Protein AF-A0A1B6KJZ1-F1 (afdb_monomer)

Structure (mmCIF, N/CA/C/O backbone):
data_AF-A0A1B6KJZ1-F1
#
_entry.id   AF-A0A1B6KJZ1-F1
#
loop_
_atom_site.group_PDB
_atom_site.id
_atom_site.type_symbol
_atom_site.label_atom_id
_atom_site.label_alt_id
_atom_site.label_comp_id
_atom_site.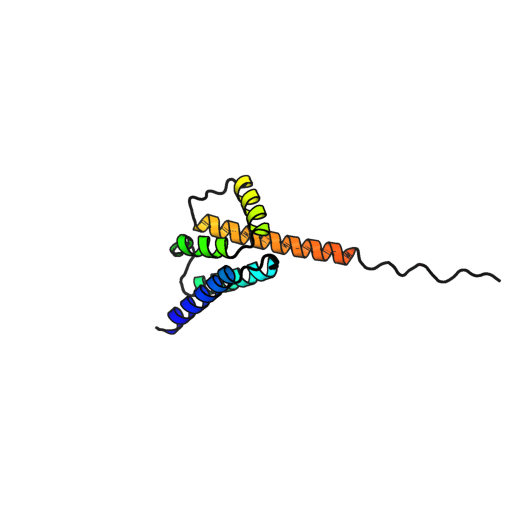label_asym_id
_atom_site.label_entity_id
_atom_site.label_seq_id
_atom_site.pdbx_PDB_ins_code
_atom_site.Cartn_x
_atom_site.Cartn_y
_atom_site.Cartn_z
_atom_site.occupancy
_atom_site.B_iso_or_equiv
_atom_site.auth_seq_id
_atom_site.auth_comp_id
_atom_site.auth_asym_id
_atom_site.auth_atom_id
_atom_site.pdbx_PDB_model_num
ATOM 1 N N . PHE A 1 1 ? 5.106 -14.784 -23.131 1.00 52.97 1 PHE A N 1
ATOM 2 C CA . PHE A 1 1 ? 5.713 -13.447 -23.264 1.00 52.97 1 PHE A CA 1
ATOM 3 C C . PHE A 1 1 ? 4.758 -12.311 -22.890 1.00 52.97 1 PHE A C 1
ATOM 5 O O . PHE A 1 1 ? 5.194 -11.461 -22.144 1.00 52.97 1 PHE A O 1
ATOM 12 N N . GLY A 1 2 ? 3.470 -12.308 -23.272 1.00 62.31 2 GLY A N 1
ATOM 13 C CA . GLY A 1 2 ? 2.574 -11.182 -22.919 1.00 62.31 2 GLY A CA 1
ATOM 14 C C . GLY A 1 2 ? 1.900 -11.214 -21.533 1.00 62.31 2 GLY A C 1
ATOM 15 O O . GLY A 1 2 ? 1.478 -10.175 -21.044 1.00 62.31 2 GLY A O 1
ATOM 16 N N . LYS A 1 3 ? 1.768 -12.379 -20.878 1.00 80.50 3 LYS A N 1
ATOM 17 C CA . LYS A 1 3 ? 0.980 -12.509 -19.629 1.00 80.50 3 LYS A CA 1
ATOM 18 C C . LYS A 1 3 ? 1.528 -11.652 -18.480 1.00 80.50 3 LYS A C 1
ATOM 20 O O . LYS A 1 3 ? 0.745 -11.072 -17.725 1.00 80.50 3 LYS A O 1
ATOM 25 N N . ASP A 1 4 ? 2.847 -11.553 -18.381 1.00 86.69 4 ASP A N 1
ATOM 26 C CA . ASP A 1 4 ? 3.508 -10.841 -17.288 1.00 86.69 4 ASP A CA 1
ATOM 27 C C . ASP A 1 4 ? 3.381 -9.327 -17.478 1.00 86.69 4 ASP A C 1
ATOM 29 O O . ASP A 1 4 ? 3.038 -8.630 -16.533 1.00 86.69 4 ASP A O 1
ATOM 33 N N . GLU A 1 5 ? 3.498 -8.820 -18.710 1.00 88.31 5 GLU A N 1
ATOM 34 C CA . GLU A 1 5 ? 3.288 -7.398 -19.025 1.00 88.31 5 GLU A CA 1
ATOM 35 C C . GLU A 1 5 ? 1.859 -6.937 -18.702 1.00 88.31 5 GLU A C 1
ATOM 37 O O . GLU A 1 5 ? 1.662 -5.885 -18.088 1.00 88.31 5 GLU A O 1
ATOM 42 N N . PHE A 1 6 ? 0.846 -7.742 -19.052 1.00 90.88 6 PHE A N 1
ATOM 43 C CA . PHE A 1 6 ? -0.541 -7.456 -18.670 1.00 90.88 6 PHE A CA 1
ATOM 44 C C . PHE A 1 6 ? -0.735 -7.480 -17.151 1.00 90.88 6 PHE A C 1
ATOM 46 O O . PHE A 1 6 ? -1.462 -6.642 -16.620 1.00 90.88 6 PHE A O 1
ATOM 53 N N . SER A 1 7 ? -0.075 -8.408 -16.453 1.00 89.06 7 SER A N 1
ATOM 54 C CA . SER A 1 7 ? -0.167 -8.532 -14.994 1.00 89.06 7 SER A CA 1
ATOM 55 C C . SER A 1 7 ? 0.504 -7.354 -14.288 1.00 89.06 7 SER A C 1
ATOM 57 O O . SER A 1 7 ? -0.092 -6.760 -13.395 1.00 89.06 7 SER A O 1
ATOM 59 N N . ILE A 1 8 ? 1.692 -6.944 -14.742 1.00 90.88 8 ILE A N 1
ATOM 60 C CA . ILE A 1 8 ? 2.380 -5.741 -14.255 1.00 90.88 8 ILE A CA 1
ATOM 61 C C . ILE A 1 8 ? 1.477 -4.524 -14.443 1.00 90.88 8 ILE A C 1
ATOM 63 O O . ILE A 1 8 ? 1.238 -3.785 -13.489 1.00 90.88 8 ILE A O 1
ATOM 67 N N . LYS A 1 9 ? 0.924 -4.336 -15.650 1.00 91.44 9 LYS A N 1
ATOM 68 C CA . LY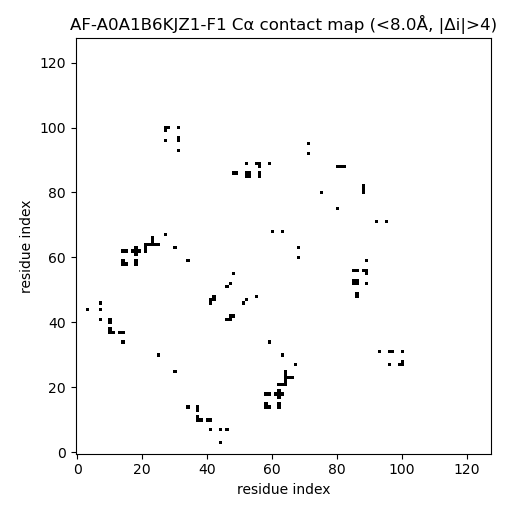S A 1 9 ? 0.004 -3.228 -15.926 1.00 91.44 9 LYS A CA 1
ATOM 69 C C . LYS A 1 9 ? -1.194 -3.251 -14.982 1.00 91.44 9 LYS A C 1
ATOM 71 O O . LYS A 1 9 ? -1.544 -2.209 -14.442 1.00 91.44 9 LYS A O 1
ATOM 76 N N . TYR A 1 10 ? -1.804 -4.416 -14.780 1.00 93.62 10 TYR A N 1
ATOM 77 C CA . TYR A 1 10 ? -2.933 -4.572 -13.869 1.00 93.62 10 TYR A CA 1
ATOM 78 C C . TYR A 1 10 ? -2.574 -4.119 -12.448 1.00 93.62 10 TYR A C 1
ATOM 80 O O . TYR A 1 10 ? -3.246 -3.244 -11.911 1.00 93.62 10 TYR A O 1
ATOM 88 N N . TYR A 1 11 ? -1.477 -4.623 -11.876 1.00 92.62 11 TYR A N 1
ATOM 89 C CA . TYR A 1 11 ? -1.086 -4.279 -10.506 1.00 92.62 11 TYR A CA 1
ATOM 90 C C . TYR A 1 11 ? -0.671 -2.804 -10.348 1.00 92.62 11 TYR A C 1
ATOM 92 O O . TYR A 1 11 ? -0.998 -2.164 -9.350 1.00 92.62 11 TYR A O 1
ATOM 100 N N . VAL A 1 12 ? -0.020 -2.212 -11.357 1.00 91.31 12 VAL A N 1
ATOM 101 C CA . VAL A 1 12 ? 0.264 -0.765 -11.371 1.00 91.31 12 VAL A CA 1
ATOM 102 C C . VAL A 1 12 ? -1.028 0.055 -11.462 1.00 91.31 12 VAL A C 1
ATOM 104 O O . VAL A 1 12 ? -1.173 1.054 -10.760 1.00 91.31 12 VAL A O 1
ATOM 107 N N . CYS A 1 13 ? -1.993 -0.357 -12.290 1.00 93.00 13 CYS A N 1
ATOM 108 C CA . CYS A 1 13 ? -3.297 0.302 -12.381 1.00 93.00 13 CYS A CA 1
ATOM 109 C C . CYS A 1 13 ? -4.098 0.198 -11.075 1.00 93.00 13 CYS A C 1
ATOM 111 O O . CYS A 1 13 ? -4.770 1.158 -10.698 1.00 93.00 13 CYS A O 1
ATOM 113 N N . GLU A 1 14 ? -4.007 -0.921 -10.361 1.00 92.19 14 GLU A N 1
ATOM 114 C CA . GLU A 1 14 ? -4.620 -1.079 -9.040 1.00 92.19 14 GLU A CA 1
ATOM 115 C C . GLU A 1 14 ? -3.976 -0.139 -8.010 1.00 92.19 14 GLU A C 1
ATOM 117 O O . GLU A 1 14 ? -4.694 0.547 -7.283 1.00 92.19 14 GLU A O 1
ATOM 122 N N . LEU A 1 15 ? -2.641 -0.006 -7.999 1.00 91.44 15 LEU A N 1
ATOM 123 C CA . LEU A 1 15 ? -1.956 0.995 -7.168 1.00 91.44 15 LEU A CA 1
ATOM 124 C C . LEU A 1 15 ? -2.417 2.421 -7.494 1.00 91.44 15 LEU A C 1
ATOM 126 O O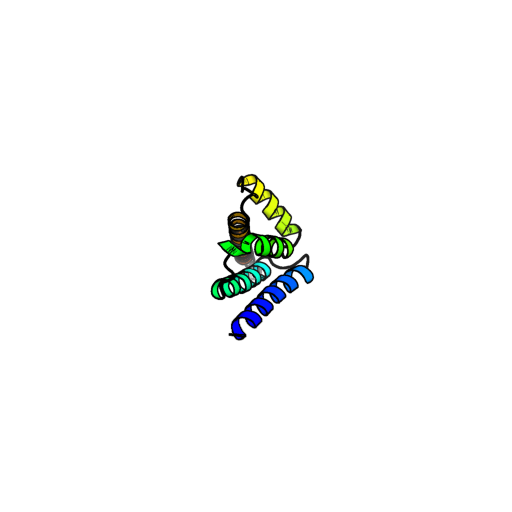 . LEU A 1 15 ? -2.745 3.187 -6.592 1.00 91.44 15 LEU A O 1
ATOM 130 N N . LEU A 1 16 ? -2.506 2.774 -8.778 1.00 91.56 16 LEU A N 1
ATOM 131 C CA . LEU A 1 16 ? -3.027 4.077 -9.208 1.00 91.56 16 LEU A CA 1
ATOM 132 C C . LEU A 1 16 ? -4.482 4.283 -8.780 1.00 91.56 16 LEU A C 1
ATOM 134 O O . LEU A 1 16 ? -4.873 5.388 -8.414 1.00 91.56 16 LEU A O 1
ATOM 138 N N . THR A 1 17 ? -5.284 3.223 -8.781 1.00 91.31 17 THR A N 1
ATOM 139 C CA . THR A 1 17 ? -6.668 3.284 -8.313 1.00 91.31 17 THR A CA 1
ATOM 140 C C . THR A 1 17 ? -6.733 3.612 -6.823 1.00 91.31 17 THR A C 1
ATOM 142 O O . THR A 1 17 ? -7.583 4.411 -6.439 1.00 91.31 17 THR A O 1
ATOM 145 N N . LEU A 1 18 ? -5.822 3.080 -5.997 1.00 89.62 18 LEU A N 1
ATOM 146 C CA . LEU A 1 18 ? -5.715 3.459 -4.580 1.00 89.62 18 LEU A CA 1
ATOM 147 C C . LEU A 1 18 ? -5.355 4.941 -4.411 1.00 89.62 18 LEU A C 1
ATOM 149 O O . LEU A 1 18 ? -5.922 5.612 -3.555 1.00 89.62 18 LEU A O 1
ATOM 153 N N . VAL A 1 19 ? -4.461 5.465 -5.254 1.00 88.56 19 VAL A N 1
ATOM 154 C CA . VAL A 1 19 ? -4.087 6.891 -5.253 1.00 88.56 19 VAL A CA 1
ATOM 155 C C . VAL A 1 19 ? -5.275 7.783 -5.624 1.00 88.56 19 VAL A C 1
ATOM 157 O O . VAL A 1 19 ? -5.498 8.813 -4.992 1.00 88.56 19 VAL A O 1
ATOM 160 N N . LEU A 1 20 ? -6.045 7.399 -6.646 1.00 87.31 20 LEU A N 1
ATOM 161 C CA . LEU A 1 20 ? -7.166 8.193 -7.161 1.00 87.31 20 LEU A CA 1
ATOM 162 C C . LEU A 1 20 ? -8.409 8.116 -6.275 1.00 87.31 20 LEU A C 1
ATOM 164 O O . LEU A 1 20 ? -9.108 9.110 -6.106 1.00 87.31 20 LEU A O 1
ATOM 168 N N . LYS A 1 21 ? -8.691 6.941 -5.708 1.00 84.19 21 LYS A N 1
ATOM 169 C CA . LYS A 1 21 ? -9.804 6.714 -4.778 1.00 84.19 21 LYS A CA 1
ATOM 170 C C . LYS A 1 21 ? -9.375 6.919 -3.331 1.00 84.19 21 LYS A C 1
ATOM 172 O O . LYS A 1 21 ? -9.896 6.249 -2.444 1.00 84.19 21 LYS A O 1
ATOM 177 N N . ARG A 1 22 ? -8.405 7.806 -3.093 1.00 77.38 22 ARG A N 1
ATOM 178 C CA . ARG A 1 22 ? -7.942 8.134 -1.748 1.00 77.38 22 ARG A CA 1
ATOM 179 C C . ARG A 1 22 ? -9.122 8.682 -0.947 1.00 77.38 22 ARG A C 1
ATOM 181 O O . ARG A 1 22 ? -9.485 9.848 -1.049 1.00 77.38 22 ARG A O 1
ATOM 188 N N . GLU A 1 23 ? -9.720 7.811 -0.160 1.00 77.00 23 GLU A N 1
ATOM 189 C CA . GLU A 1 23 ? -10.774 8.135 0.781 1.00 77.00 23 GLU A CA 1
ATOM 190 C C . GLU A 1 23 ? -10.114 8.543 2.105 1.00 77.00 23 GLU A C 1
ATOM 192 O O . GLU A 1 23 ? -9.233 7.854 2.625 1.00 77.00 23 GLU A O 1
ATOM 197 N N . GLU A 1 24 ? -10.531 9.678 2.665 1.00 70.56 24 GLU A N 1
ATOM 198 C CA . GLU A 1 24 ? -9.937 10.226 3.895 1.00 70.56 24 GLU A CA 1
ATOM 199 C C . GLU A 1 24 ? -10.092 9.292 5.107 1.00 70.56 24 GLU A C 1
ATOM 201 O O . GLU A 1 24 ? -9.282 9.342 6.029 1.00 70.56 24 GLU A O 1
ATOM 206 N N . ASN A 1 25 ? -11.097 8.409 5.072 1.00 72.88 25 ASN A N 1
ATOM 207 C CA . ASN A 1 25 ? -11.445 7.476 6.145 1.00 72.88 25 ASN A CA 1
ATOM 208 C C . ASN A 1 25 ? -11.058 6.017 5.838 1.00 72.88 25 ASN A C 1
ATOM 210 O O . ASN A 1 25 ? -11.620 5.097 6.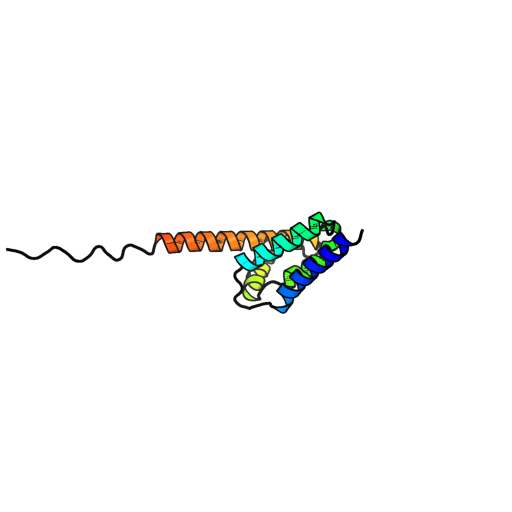435 1.00 72.88 25 ASN A O 1
ATOM 214 N N . LEU A 1 26 ? -10.129 5.776 4.903 1.00 81.00 26 LEU A N 1
ATOM 215 C CA . LEU A 1 26 ? -9.641 4.416 4.649 1.00 81.00 26 LEU A CA 1
ATOM 216 C C . LEU A 1 26 ? -8.972 3.846 5.898 1.00 81.00 26 LEU A C 1
ATOM 218 O O . LEU A 1 26 ? -8.068 4.455 6.470 1.00 81.00 26 LEU A O 1
ATOM 222 N N . SER A 1 27 ? -9.388 2.639 6.280 1.00 86.62 27 SER A N 1
ATOM 223 C CA . SER A 1 27 ? -8.701 1.864 7.311 1.00 86.62 27 SER A CA 1
ATOM 224 C C . SER A 1 27 ? -7.257 1.602 6.885 1.00 86.62 27 SER A C 1
ATOM 226 O O . SER A 1 27 ? -6.996 1.181 5.752 1.00 86.62 27 SER A O 1
ATOM 228 N N . VAL A 1 28 ? -6.328 1.807 7.821 1.00 88.88 28 VAL A N 1
ATOM 229 C CA . VAL A 1 28 ? -4.902 1.526 7.622 1.00 88.88 28 VAL A CA 1
ATOM 230 C C . VAL A 1 28 ? -4.695 0.054 7.267 1.00 88.88 28 VAL A C 1
ATOM 232 O O . VAL A 1 28 ? -3.903 -0.239 6.375 1.00 88.88 28 VAL A O 1
ATOM 235 N N . THR A 1 29 ? -5.453 -0.856 7.892 1.00 89.94 29 THR A N 1
ATOM 236 C CA . THR A 1 29 ? -5.442 -2.295 7.581 1.00 89.94 29 THR A CA 1
ATOM 237 C C . THR A 1 29 ? -5.762 -2.554 6.117 1.00 89.94 29 THR A C 1
ATOM 239 O O . THR A 1 29 ? -4.971 -3.170 5.411 1.00 89.94 29 THR A O 1
ATOM 242 N N . PHE A 1 30 ? -6.879 -2.012 5.624 1.00 90.25 30 PHE A N 1
ATOM 243 C CA . PHE A 1 30 ? -7.283 -2.218 4.234 1.00 90.25 30 PHE A CA 1
ATOM 244 C C . PHE A 1 30 ? -6.253 -1.657 3.247 1.00 90.25 30 PHE A C 1
ATOM 246 O O . PHE A 1 30 ? -5.937 -2.298 2.242 1.00 90.25 30 PHE A O 1
ATOM 253 N N . LEU A 1 31 ? -5.723 -0.465 3.530 1.00 91.19 31 LEU A N 1
ATOM 254 C CA . LEU A 1 31 ? -4.700 0.154 2.696 1.00 91.19 31 LEU A CA 1
ATOM 255 C C . LEU A 1 31 ? -3.423 -0.695 2.661 1.00 91.19 31 LEU A C 1
ATOM 257 O O . LEU A 1 31 ? -2.906 -0.966 1.577 1.00 91.19 31 LEU A O 1
ATOM 261 N N . TYR A 1 32 ? -2.933 -1.128 3.824 1.00 92.38 32 TYR A N 1
ATOM 262 C CA . TYR A 1 32 ? -1.730 -1.947 3.934 1.00 92.38 32 TYR A CA 1
ATOM 263 C C . TYR A 1 32 ? -1.879 -3.276 3.192 1.00 92.38 32 TYR A C 1
ATOM 265 O O . TYR A 1 32 ? -1.034 -3.583 2.353 1.00 92.38 32 TYR A O 1
ATOM 273 N N . ASP A 1 33 ? -2.978 -4.003 3.407 1.00 92.62 33 ASP A N 1
ATOM 274 C CA . ASP A 1 33 ? -3.236 -5.288 2.748 1.00 92.62 33 ASP A CA 1
ATOM 275 C C . ASP A 1 33 ? -3.216 -5.145 1.224 1.00 92.62 33 ASP A C 1
ATOM 277 O O . ASP A 1 33 ? -2.610 -5.944 0.504 1.00 92.62 33 ASP A O 1
ATOM 281 N N . LYS A 1 34 ? -3.865 -4.094 0.704 1.00 92.75 34 LYS A N 1
ATOM 282 C CA . LYS A 1 34 ? -3.874 -3.822 -0.734 1.00 92.75 34 LYS A CA 1
ATOM 283 C C . LYS A 1 34 ? -2.473 -3.515 -1.240 1.00 92.75 34 LYS A C 1
ATOM 285 O O . LYS A 1 34 ? -2.050 -4.147 -2.205 1.00 92.75 34 LYS A O 1
ATOM 290 N N . LEU A 1 35 ? -1.753 -2.598 -0.598 1.00 92.62 35 LEU A N 1
ATOM 291 C CA . LEU A 1 35 ? -0.386 -2.243 -0.984 1.00 92.62 35 LEU A CA 1
ATOM 292 C C . LEU A 1 35 ? 0.544 -3.461 -0.958 1.00 92.62 35 LEU A C 1
ATOM 294 O O . LEU A 1 35 ? 1.286 -3.677 -1.914 1.00 92.62 35 LEU A O 1
ATOM 298 N N . GLU A 1 36 ? 0.479 -4.285 0.086 1.00 92.44 36 GLU A N 1
ATOM 299 C CA . GLU A 1 36 ? 1.310 -5.478 0.234 1.00 92.44 36 GLU A CA 1
ATOM 300 C C . GLU A 1 36 ? 1.035 -6.497 -0.879 1.00 92.44 36 GLU A C 1
ATOM 302 O O . GLU A 1 36 ? 1.977 -7.001 -1.492 1.00 92.44 36 GLU A O 1
ATOM 307 N N . VAL A 1 37 ? -0.240 -6.755 -1.196 1.00 93.94 37 VAL A N 1
ATOM 308 C CA . VAL A 1 37 ? -0.630 -7.654 -2.294 1.00 93.94 37 VAL A CA 1
ATOM 309 C C . VAL A 1 37 ? -0.093 -7.152 -3.633 1.00 93.94 37 VAL A C 1
ATOM 311 O O . VAL A 1 37 ? 0.526 -7.927 -4.363 1.00 93.94 37 VAL A O 1
ATOM 314 N N . GLN A 1 38 ? -0.293 -5.867 -3.950 1.00 92.44 38 GLN A N 1
ATOM 315 C CA . GLN A 1 38 ? 0.170 -5.296 -5.219 1.00 92.44 38 GLN A CA 1
ATOM 316 C C . GLN A 1 38 ? 1.699 -5.338 -5.328 1.00 92.44 38 GLN A C 1
ATOM 318 O O . GLN A 1 38 ? 2.237 -5.797 -6.333 1.00 92.44 38 GLN A O 1
ATOM 323 N N . LEU A 1 39 ? 2.408 -4.895 -4.285 1.00 92.69 39 LEU A N 1
ATOM 324 C CA . LEU A 1 39 ? 3.869 -4.821 -4.287 1.00 92.69 39 LEU A CA 1
ATOM 325 C C . LEU A 1 39 ? 4.515 -6.207 -4.316 1.00 92.69 39 LEU A C 1
ATOM 327 O O . LEU A 1 39 ? 5.476 -6.400 -5.052 1.00 92.69 39 LEU A O 1
ATOM 331 N N . ARG A 1 40 ? 3.977 -7.188 -3.580 1.00 93.50 40 ARG A N 1
ATOM 332 C CA . ARG A 1 40 ? 4.470 -8.574 -3.618 1.00 93.50 40 ARG A CA 1
ATOM 333 C C . ARG A 1 40 ? 4.275 -9.203 -4.996 1.00 93.50 40 ARG A C 1
ATOM 335 O O . ARG A 1 40 ? 5.155 -9.912 -5.478 1.00 93.50 40 ARG A O 1
ATOM 342 N N . ALA A 1 41 ? 3.135 -8.948 -5.635 1.00 92.88 41 ALA A N 1
ATOM 343 C CA . ALA A 1 41 ? 2.876 -9.449 -6.978 1.00 92.88 41 ALA A CA 1
ATOM 344 C C . ALA A 1 41 ? 3.820 -8.816 -8.013 1.00 92.88 41 ALA A C 1
ATOM 346 O O . ALA A 1 41 ? 4.402 -9.527 -8.831 1.00 92.88 41 ALA A O 1
ATOM 347 N N . LEU A 1 42 ? 4.029 -7.500 -7.935 1.00 92.25 42 LEU A N 1
ATOM 348 C CA . LEU A 1 42 ? 5.000 -6.780 -8.760 1.00 92.25 42 LEU A CA 1
ATOM 349 C C . LEU A 1 42 ? 6.431 -7.305 -8.569 1.00 92.25 42 LEU A C 1
ATOM 351 O O . LEU A 1 42 ? 7.117 -7.560 -9.558 1.00 92.25 42 LEU A O 1
ATOM 355 N N . ASP A 1 43 ? 6.844 -7.560 -7.328 1.00 91.94 43 ASP A N 1
ATOM 356 C CA . ASP A 1 43 ? 8.162 -8.113 -6.998 1.00 91.94 43 ASP A CA 1
ATOM 357 C C . ASP A 1 43 ? 8.370 -9.497 -7.646 1.00 91.94 43 ASP A C 1
ATOM 359 O O . ASP A 1 43 ? 9.373 -9.735 -8.318 1.00 91.94 43 ASP A O 1
ATOM 363 N N . SER A 1 44 ? 7.359 -10.377 -7.576 1.00 91.56 44 SER A N 1
ATOM 364 C CA . SER A 1 44 ? 7.385 -11.698 -8.235 1.00 91.56 44 SER A CA 1
ATOM 365 C C . SER A 1 44 ? 7.456 -11.647 -9.766 1.00 91.56 44 SER A C 1
ATOM 367 O O . SER A 1 44 ? 7.878 -12.616 -10.396 1.00 91.56 44 SER A O 1
ATOM 369 N N . LEU A 1 45 ? 7.062 -10.519 -10.363 1.00 90.06 45 LEU A N 1
ATOM 370 C CA . LEU A 1 45 ? 7.126 -10.268 -11.803 1.00 90.06 45 LEU A CA 1
ATOM 371 C C . LEU A 1 45 ? 8.414 -9.525 -12.204 1.00 90.06 45 LEU A C 1
ATOM 373 O O . LEU A 1 45 ? 8.566 -9.138 -13.361 1.00 90.06 45 LEU A O 1
ATOM 377 N N . GLY A 1 46 ? 9.349 -9.328 -11.267 1.00 86.81 46 GLY A N 1
ATOM 378 C CA . GLY A 1 46 ? 10.636 -8.674 -11.504 1.00 86.81 46 GLY A CA 1
ATOM 379 C C . GLY A 1 46 ? 10.606 -7.147 -11.396 1.00 86.81 46 GLY A C 1
ATOM 380 O O . GLY A 1 46 ? 11.613 -6.499 -11.691 1.00 86.81 46 GLY A O 1
ATOM 381 N N . VAL A 1 47 ? 9.486 -6.564 -10.950 1.00 88.25 47 VAL A N 1
ATOM 382 C CA . VAL A 1 47 ? 9.373 -5.140 -10.597 1.00 88.25 47 VAL A CA 1
ATOM 383 C C . VAL A 1 47 ? 9.793 -4.973 -9.139 1.00 88.25 47 VAL A C 1
ATOM 385 O O . VAL A 1 47 ? 8.990 -4.733 -8.239 1.00 88.25 47 VAL A O 1
ATOM 388 N N . THR A 1 48 ? 11.082 -5.174 -8.913 1.00 86.62 48 THR A N 1
ATOM 389 C CA . THR A 1 48 ? 11.693 -5.206 -7.590 1.00 86.62 48 THR A CA 1
ATOM 390 C C . THR A 1 48 ? 11.984 -3.797 -7.070 1.00 86.62 48 THR A C 1
ATOM 392 O O . THR A 1 48 ? 12.171 -2.841 -7.837 1.00 86.62 48 THR A O 1
ATOM 395 N N . LYS A 1 49 ? 12.032 -3.639 -5.745 1.00 82.75 49 LYS A N 1
ATOM 396 C CA . LYS A 1 49 ? 12.242 -2.321 -5.129 1.00 82.75 49 LYS A CA 1
ATOM 397 C C . LYS A 1 49 ? 13.620 -1.726 -5.463 1.00 82.75 49 LYS A C 1
ATOM 399 O O . LYS A 1 49 ? 13.697 -0.531 -5.718 1.00 82.75 49 LYS A O 1
ATOM 404 N N . ASP A 1 50 ? 14.667 -2.537 -5.626 1.00 82.94 50 ASP A N 1
ATOM 405 C CA . ASP A 1 50 ? 16.011 -2.060 -5.999 1.00 82.94 50 ASP A CA 1
ATOM 406 C C . ASP A 1 50 ? 16.043 -1.319 -7.347 1.00 82.94 50 ASP A C 1
ATOM 408 O O . ASP A 1 50 ? 16.813 -0.374 -7.517 1.00 82.94 50 ASP A O 1
ATOM 412 N N . LYS A 1 51 ? 15.183 -1.706 -8.298 1.00 86.00 51 LYS A N 1
ATOM 413 C CA . LYS A 1 51 ? 15.119 -1.086 -9.634 1.00 86.00 51 LYS A CA 1
ATOM 414 C C . LYS A 1 51 ? 14.043 -0.022 -9.749 1.00 86.00 51 LYS A C 1
ATOM 416 O O . LYS A 1 51 ? 14.207 0.935 -10.504 1.00 86.00 51 LYS A O 1
ATOM 421 N N . TYR A 1 52 ? 12.932 -0.199 -9.037 1.00 89.69 52 TYR A N 1
ATOM 422 C CA . TYR A 1 52 ? 11.721 0.590 -9.250 1.00 89.69 52 TYR A CA 1
ATOM 423 C C . TYR A 1 52 ? 11.299 1.423 -8.038 1.00 89.69 52 TYR A C 1
ATOM 425 O O . TYR A 1 52 ? 10.283 2.111 -8.124 1.00 89.69 52 TYR A O 1
ATOM 433 N N . ALA A 1 53 ? 12.060 1.445 -6.937 1.00 88.94 53 ALA A N 1
ATOM 434 C CA . ALA A 1 53 ? 11.716 2.231 -5.749 1.00 88.94 53 ALA A CA 1
ATOM 435 C C . ALA A 1 53 ? 11.480 3.715 -6.052 1.00 88.94 53 ALA A C 1
ATOM 437 O O . ALA A 1 53 ? 10.560 4.300 -5.492 1.00 88.94 53 ALA A O 1
ATOM 438 N N . ALA A 1 54 ? 12.227 4.312 -6.986 1.00 88.88 54 ALA A N 1
ATOM 439 C CA . ALA A 1 54 ? 12.033 5.709 -7.385 1.00 88.88 54 ALA A CA 1
ATOM 440 C C . ALA A 1 54 ? 10.630 6.003 -7.961 1.00 88.88 54 ALA A C 1
ATOM 442 O O . ALA A 1 54 ? 10.184 7.146 -7.927 1.00 88.88 54 ALA A O 1
ATOM 443 N N . ILE A 1 55 ? 9.931 4.983 -8.473 1.00 90.69 55 ILE A N 1
ATOM 444 C CA . ILE A 1 55 ? 8.562 5.080 -9.004 1.00 90.69 55 ILE A CA 1
ATOM 445 C C . ILE A 1 55 ? 7.549 4.532 -7.993 1.00 90.69 55 ILE A C 1
ATOM 447 O O . ILE A 1 55 ? 6.497 5.129 -7.778 1.00 90.69 55 ILE A O 1
ATOM 451 N N . LEU A 1 56 ? 7.856 3.404 -7.348 1.00 90.75 56 LEU A N 1
ATOM 452 C CA . LEU A 1 56 ? 6.961 2.764 -6.384 1.00 90.75 56 LEU A CA 1
ATOM 453 C C . LEU A 1 56 ? 6.779 3.615 -5.125 1.00 90.75 56 LEU A C 1
ATOM 455 O O . LEU A 1 56 ? 5.661 3.728 -4.634 1.00 90.75 56 LEU A O 1
ATOM 459 N N . PHE A 1 57 ? 7.843 4.248 -4.628 1.00 90.75 57 PHE A N 1
ATOM 460 C CA . PHE A 1 57 ? 7.779 5.103 -3.445 1.00 90.75 57 PHE A CA 1
ATOM 461 C C . PHE A 1 57 ? 6.753 6.239 -3.578 1.00 90.75 57 PHE A C 1
ATOM 463 O O . PHE A 1 57 ? 5.827 6.261 -2.769 1.00 90.75 57 PHE A O 1
ATOM 470 N N . PRO A 1 58 ? 6.820 7.132 -4.587 1.00 90.25 58 PRO A N 1
ATOM 471 C CA . PRO A 1 58 ? 5.847 8.216 -4.709 1.00 90.25 58 PRO A CA 1
ATOM 472 C C . PRO A 1 58 ? 4.416 7.715 -4.949 1.00 90.25 58 PRO A C 1
ATOM 474 O O . PRO A 1 58 ? 3.471 8.376 -4.525 1.00 90.25 58 PRO A O 1
ATOM 477 N N . LEU A 1 59 ? 4.226 6.546 -5.576 1.00 91.50 59 LEU A N 1
ATOM 478 C CA . LEU A 1 59 ? 2.899 5.934 -5.724 1.00 91.50 59 LEU A CA 1
ATOM 479 C C . LEU A 1 59 ? 2.324 5.489 -4.379 1.00 91.50 59 LEU A C 1
ATOM 481 O O . LEU A 1 59 ? 1.179 5.805 -4.066 1.00 91.50 59 LEU A O 1
ATOM 485 N N . VAL A 1 60 ? 3.123 4.782 -3.577 1.00 91.19 60 VAL A N 1
ATOM 486 C CA . VAL A 1 60 ? 2.715 4.316 -2.247 1.00 91.19 60 VAL A CA 1
ATOM 487 C C . VAL A 1 60 ? 2.495 5.504 -1.316 1.00 91.19 60 VAL A C 1
ATOM 489 O O . VAL A 1 60 ? 1.469 5.566 -0.648 1.00 91.19 60 VAL A O 1
ATOM 492 N N . GLU A 1 61 ? 3.396 6.486 -1.327 1.00 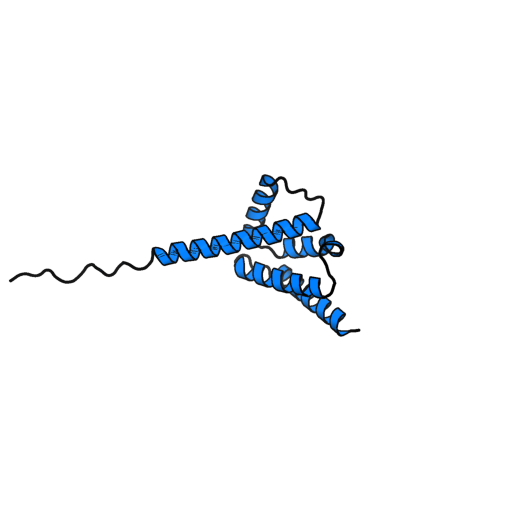90.19 61 GLU A N 1
ATOM 493 C CA . GLU A 1 61 ? 3.254 7.732 -0.570 1.00 90.19 61 GLU A CA 1
ATOM 494 C C . GLU A 1 61 ? 1.955 8.467 -0.947 1.00 90.19 61 GLU A C 1
ATOM 496 O O . GLU A 1 61 ? 1.198 8.906 -0.080 1.00 90.19 61 GLU A O 1
ATOM 501 N N . SER A 1 62 ? 1.631 8.507 -2.242 1.00 90.25 62 SER A N 1
ATOM 502 C CA . SER A 1 62 ? 0.403 9.119 -2.753 1.00 90.25 62 SER A CA 1
ATOM 503 C C . SER A 1 62 ? -0.865 8.285 -2.530 1.00 90.25 62 SER A C 1
ATOM 505 O O . SER A 1 62 ? -1.964 8.786 -2.766 1.00 90.25 62 SER A O 1
ATOM 507 N N . ALA A 1 63 ? -0.779 7.031 -2.099 1.00 90.50 63 ALA A N 1
ATOM 508 C CA . ALA A 1 63 ? -1.965 6.239 -1.768 1.00 90.50 63 ALA A CA 1
ATOM 509 C C . ALA A 1 63 ? -2.443 6.493 -0.329 1.00 90.50 63 ALA A C 1
ATOM 511 O O . ALA A 1 63 ? -3.570 6.151 0.024 1.00 90.50 63 ALA A O 1
ATOM 512 N N . ILE A 1 64 ? -1.599 7.099 0.511 1.00 89.88 64 ILE A N 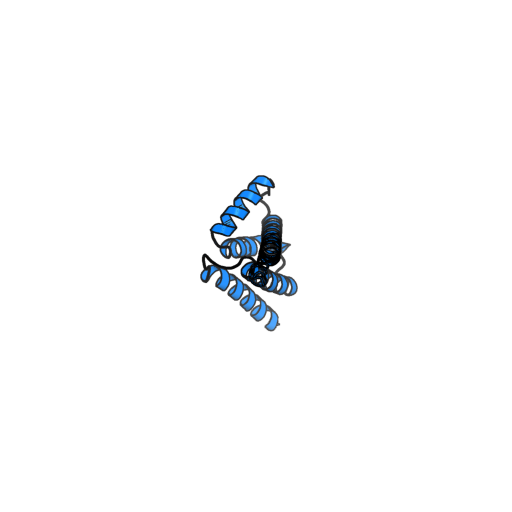1
ATOM 513 C CA . ILE A 1 64 ? -1.839 7.210 1.949 1.00 89.88 64 ILE A CA 1
ATOM 514 C C . ILE A 1 64 ? -2.703 8.441 2.274 1.00 89.88 64 ILE A C 1
ATOM 516 O O . ILE A 1 64 ? -2.361 9.557 1.877 1.00 89.88 64 ILE A O 1
ATOM 520 N N . PRO A 1 65 ? -3.807 8.293 3.031 1.00 89.12 65 PRO A N 1
ATOM 521 C CA . PRO A 1 65 ? -4.597 9.419 3.529 1.00 89.12 65 PRO A CA 1
ATOM 522 C C . PRO A 1 65 ? -3.782 10.409 4.375 1.00 89.12 65 PRO A C 1
ATOM 524 O O . PRO A 1 65 ? -2.874 10.024 5.114 1.00 89.12 65 PRO A O 1
ATOM 527 N N . GLU A 1 66 ? -4.139 11.695 4.321 1.00 88.44 66 GLU A N 1
ATOM 528 C CA . GLU A 1 66 ? -3.417 12.770 5.022 1.00 88.44 66 GLU A CA 1
ATOM 529 C C . GLU A 1 66 ? -3.222 12.528 6.538 1.00 88.44 66 GLU A C 1
ATOM 531 O O . GLU A 1 66 ? -2.114 12.771 7.030 1.00 88.44 66 GLU A O 1
ATOM 536 N N . PRO A 1 67 ? -4.214 12.016 7.302 1.00 87.56 67 PRO A N 1
ATOM 537 C CA . PRO A 1 67 ? -4.032 11.752 8.731 1.00 87.56 67 PRO A CA 1
ATOM 538 C C . PRO A 1 67 ? -2.904 10.754 9.013 1.00 87.56 67 PRO A C 1
ATOM 540 O O . PRO A 1 67 ? -2.080 10.983 9.899 1.00 87.56 67 PRO A O 1
ATOM 543 N N . ILE A 1 68 ? -2.832 9.681 8.221 1.00 89.12 68 ILE A N 1
ATOM 544 C CA . ILE A 1 68 ? -1.819 8.627 8.350 1.00 89.12 68 ILE A CA 1
ATOM 545 C C . ILE A 1 68 ? -0.460 9.169 7.904 1.00 89.12 68 ILE A C 1
ATOM 547 O O . ILE A 1 68 ? 0.547 8.968 8.585 1.00 89.12 68 ILE A O 1
ATOM 551 N N . PHE A 1 69 ? -0.436 9.943 6.816 1.00 89.94 69 PHE A N 1
ATOM 552 C CA . PHE A 1 69 ? 0.785 10.572 6.320 1.00 89.94 69 PHE A CA 1
ATOM 553 C C . PHE A 1 69 ? 1.414 11.523 7.353 1.00 89.94 69 PHE A C 1
ATOM 555 O O . PHE A 1 69 ? 2.624 11.505 7.558 1.00 89.94 69 PHE A O 1
ATOM 562 N N . LYS A 1 70 ? 0.608 12.292 8.099 1.00 90.06 70 LYS A N 1
ATOM 563 C CA . LYS A 1 70 ? 1.104 13.145 9.199 1.00 90.06 70 LYS A CA 1
ATOM 564 C C . LYS A 1 70 ? 1.743 12.352 10.342 1.00 90.06 70 LYS A C 1
ATOM 566 O O . LYS A 1 70 ? 2.622 12.867 11.035 1.00 90.06 70 LYS A O 1
ATOM 571 N N . VAL A 1 71 ? 1.273 11.136 10.619 1.00 91.19 71 VAL A N 1
ATOM 572 C CA . VAL A 1 71 ? 1.890 10.255 11.627 1.00 91.19 71 VAL A CA 1
ATOM 573 C C . VAL A 1 71 ? 3.211 9.708 11.090 1.00 91.19 71 VAL A C 1
ATOM 575 O O . VAL A 1 71 ? 4.227 9.805 11.779 1.00 91.19 71 VAL A O 1
ATOM 578 N N . TRP A 1 72 ? 3.210 9.228 9.845 1.00 90.00 72 TRP A N 1
ATOM 579 C CA . TRP A 1 72 ? 4.415 8.781 9.153 1.00 90.00 72 TRP A CA 1
ATOM 580 C C . TRP A 1 72 ? 5.505 9.856 9.149 1.00 90.00 72 TRP A C 1
ATOM 582 O O . TRP A 1 72 ? 6.638 9.574 9.529 1.00 90.00 72 TRP A O 1
ATOM 592 N N . GLU A 1 73 ? 5.166 11.099 8.804 1.00 89.38 73 GLU A N 1
ATOM 593 C CA . GLU A 1 73 ? 6.137 12.191 8.711 1.00 89.38 73 GLU A CA 1
ATOM 594 C C . GLU A 1 73 ? 6.825 12.465 10.054 1.00 89.38 73 GLU A C 1
ATOM 596 O O . GLU A 1 73 ? 8.048 12.598 10.131 1.00 89.38 73 GLU A O 1
ATOM 601 N N . ARG A 1 74 ? 6.053 12.453 11.147 1.00 89.25 74 ARG A N 1
ATOM 602 C CA . ARG A 1 74 ? 6.595 12.572 12.508 1.00 89.25 74 ARG A CA 1
ATOM 603 C C . ARG A 1 74 ? 7.529 11.409 12.841 1.00 89.25 74 ARG A C 1
ATOM 605 O O . ARG A 1 74 ? 8.606 11.627 13.391 1.00 89.25 74 ARG A O 1
ATOM 612 N N . HIS A 1 75 ? 7.141 10.185 12.489 1.00 86.38 75 HIS A N 1
ATOM 613 C CA . HIS A 1 75 ? 7.947 8.984 12.723 1.00 86.38 75 HIS A CA 1
ATOM 614 C C . HIS A 1 75 ? 9.251 8.990 11.919 1.00 86.38 75 HIS A C 1
ATOM 616 O O . HIS A 1 75 ? 10.310 8.642 12.445 1.00 86.38 75 HIS A O 1
ATOM 622 N N . ARG A 1 76 ? 9.187 9.437 10.661 1.00 85.38 76 ARG A N 1
ATOM 623 C CA . ARG A 1 76 ? 10.323 9.561 9.742 1.00 85.38 76 ARG A CA 1
ATOM 624 C C . ARG A 1 76 ? 11.382 10.515 10.287 1.00 85.38 76 ARG A C 1
ATOM 626 O O . ARG A 1 76 ? 12.562 10.165 10.306 1.00 85.38 76 ARG A O 1
ATOM 633 N N . VAL A 1 77 ? 10.951 11.678 10.783 1.00 82.88 77 VAL A N 1
ATOM 634 C CA . VAL A 1 77 ? 11.828 12.680 11.410 1.00 82.88 77 VAL A CA 1
ATOM 635 C C . VAL A 1 77 ? 12.492 12.120 12.669 1.00 82.88 77 VAL A C 1
ATOM 637 O O . VAL A 1 77 ? 13.705 12.227 12.812 1.00 82.88 77 VAL A O 1
ATOM 640 N N . VAL A 1 78 ? 11.735 11.460 13.553 1.00 81.88 78 VAL A N 1
ATOM 641 C CA . VAL A 1 78 ? 12.280 10.875 14.796 1.00 81.88 78 VAL A CA 1
ATOM 642 C C . VAL A 1 78 ? 13.317 9.785 14.514 1.00 81.88 78 VAL A C 1
ATOM 644 O O . VAL A 1 78 ? 14.310 9.674 15.231 1.00 81.88 78 VAL A O 1
ATOM 647 N N . LYS A 1 79 ? 13.119 8.985 13.461 1.00 77.19 79 LYS A N 1
ATOM 648 C CA . LYS A 1 79 ? 14.053 7.917 13.080 1.00 77.19 79 LYS A CA 1
ATOM 649 C C . LYS A 1 79 ? 15.288 8.401 12.308 1.00 77.19 79 LYS A C 1
ATOM 651 O O . LYS A 1 79 ? 16.102 7.555 11.943 1.00 77.19 79 LYS A O 1
ATOM 656 N N . ASN A 1 80 ? 15.445 9.706 12.047 1.00 72.44 80 ASN A N 1
ATOM 657 C CA . ASN A 1 80 ? 16.490 10.253 11.164 1.00 72.44 80 ASN A CA 1
ATOM 658 C C . ASN A 1 80 ? 16.579 9.495 9.826 1.00 72.44 80 ASN A C 1
ATOM 660 O O 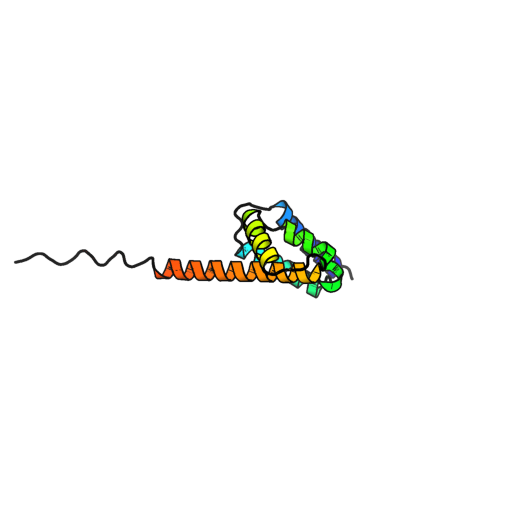. ASN A 1 80 ? 17.666 9.243 9.300 1.00 72.44 80 ASN A O 1
ATOM 664 N N . ALA A 1 81 ? 15.429 9.077 9.296 1.00 68.62 81 ALA A N 1
ATOM 665 C CA . ALA A 1 81 ? 15.370 8.329 8.054 1.00 68.62 81 ALA A CA 1
ATOM 666 C C . ALA A 1 81 ? 15.868 9.211 6.897 1.00 68.62 81 ALA A C 1
ATOM 668 O O . ALA A 1 81 ? 15.345 10.299 6.655 1.00 68.62 81 ALA A O 1
ATOM 669 N N . SER A 1 82 ? 16.904 8.752 6.195 1.00 67.00 82 SER A N 1
ATOM 670 C CA . SER A 1 82 ? 17.455 9.462 5.041 1.00 67.00 82 SER A CA 1
ATOM 671 C C . SER A 1 82 ? 16.482 9.380 3.868 1.00 67.00 82 SER A C 1
ATOM 673 O O . SER A 1 82 ? 16.242 8.296 3.350 1.00 67.00 82 SER A O 1
ATOM 675 N N . THR A 1 83 ? 16.001 10.526 3.383 1.00 66.69 83 THR A N 1
ATOM 676 C CA . THR A 1 83 ? 15.153 10.622 2.178 1.00 66.69 83 THR A CA 1
ATOM 677 C C . THR A 1 83 ? 15.920 10.429 0.867 1.00 66.69 83 THR A C 1
ATOM 679 O O . THR A 1 83 ? 15.344 10.529 -0.213 1.00 66.69 83 THR A O 1
ATOM 682 N N . LYS A 1 84 ? 17.235 10.189 0.941 1.00 72.81 84 LYS A N 1
ATOM 683 C CA . LYS A 1 84 ? 18.108 10.088 -0.236 1.00 72.81 84 LYS A CA 1
ATOM 684 C C . LYS A 1 84 ? 17.977 8.759 -0.972 1.00 72.81 84 LYS A C 1
ATOM 686 O O . LYS A 1 84 ? 18.316 8.704 -2.148 1.00 72.81 84 LYS A O 1
ATOM 691 N N . ASP A 1 85 ? 17.529 7.714 -0.279 1.00 85.38 85 ASP A N 1
ATOM 692 C CA . ASP A 1 85 ? 17.352 6.386 -0.854 1.00 85.38 85 ASP A CA 1
ATOM 693 C C . ASP A 1 85 ? 15.872 5.994 -0.846 1.00 85.38 85 ASP A C 1
ATOM 695 O O . ASP A 1 85 ? 15.253 5.847 0.212 1.00 85.38 85 ASP A O 1
ATOM 699 N N . ALA A 1 86 ? 15.306 5.854 -2.045 1.00 85.81 86 ALA A N 1
ATOM 700 C CA . ALA A 1 86 ? 13.893 5.551 -2.231 1.00 85.81 86 ALA A CA 1
ATOM 701 C C . ALA A 1 86 ? 13.546 4.127 -1.772 1.00 85.81 86 ALA A C 1
ATOM 703 O O . ALA A 1 86 ? 12.433 3.907 -1.298 1.00 85.81 86 ALA A O 1
ATOM 704 N N . ASP A 1 87 ? 14.477 3.174 -1.888 1.00 87.50 87 ASP A N 1
ATOM 705 C CA . ASP A 1 87 ? 14.245 1.781 -1.490 1.00 87.50 87 ASP A CA 1
ATOM 706 C C . ASP A 1 87 ? 14.123 1.649 0.032 1.00 87.50 87 ASP A C 1
ATOM 708 O O . ASP A 1 87 ? 13.131 1.117 0.548 1.00 87.50 87 ASP A O 1
ATOM 712 N N . SER A 1 88 ? 15.081 2.231 0.758 1.00 87.75 88 SER A N 1
ATOM 713 C CA . SER A 1 88 ? 15.023 2.332 2.214 1.00 87.75 88 SER A CA 1
ATOM 714 C C . SER A 1 88 ? 13.769 3.077 2.675 1.00 87.75 88 SER A C 1
ATOM 716 O O . SER A 1 88 ? 13.033 2.563 3.520 1.00 87.75 88 SER A O 1
ATOM 718 N N . CYS A 1 89 ? 13.441 4.225 2.066 1.00 88.19 89 CYS A N 1
ATOM 719 C CA . CYS A 1 89 ? 12.231 4.978 2.413 1.00 88.19 89 CYS A CA 1
ATOM 720 C C . CYS A 1 89 ? 10.948 4.168 2.198 1.00 88.19 89 CYS A C 1
ATOM 722 O O . CYS A 1 89 ? 10.082 4.147 3.074 1.00 88.19 89 CYS A O 1
ATOM 724 N N . LEU A 1 90 ? 10.829 3.475 1.061 1.00 90.50 90 LEU A N 1
ATOM 725 C CA . LEU A 1 90 ? 9.687 2.615 0.759 1.00 90.50 90 LEU A CA 1
ATOM 726 C C . LEU A 1 90 ? 9.568 1.477 1.775 1.00 90.50 90 LEU A C 1
ATOM 728 O O . LEU A 1 90 ? 8.479 1.201 2.277 1.00 90.50 90 LEU A O 1
ATOM 732 N N . SER A 1 91 ? 10.682 0.837 2.120 1.00 90.44 91 SER A N 1
ATOM 733 C CA . SER A 1 91 ? 10.697 -0.240 3.109 1.00 90.44 91 SER A CA 1
ATOM 734 C C . SER A 1 91 ? 10.327 0.257 4.510 1.00 90.44 91 SER A C 1
ATOM 736 O O . SER A 1 91 ? 9.535 -0.386 5.197 1.00 90.44 91 SER A O 1
ATOM 738 N N . GLN A 1 92 ? 10.819 1.428 4.918 1.00 90.94 92 GLN A N 1
ATOM 739 C CA . GLN A 1 92 ? 10.458 2.043 6.196 1.00 90.94 92 GLN A CA 1
ATOM 740 C C . GLN A 1 92 ? 8.981 2.454 6.252 1.00 90.94 92 GLN A C 1
ATOM 742 O O . GLN A 1 92 ? 8.361 2.323 7.308 1.00 90.94 92 GLN A O 1
ATOM 747 N N . LEU A 1 93 ? 8.420 2.929 5.137 1.00 91.38 93 LEU A N 1
ATOM 748 C CA . LEU A 1 93 ? 7.010 3.298 5.037 1.00 91.38 93 LEU A CA 1
ATOM 749 C C . LEU A 1 93 ? 6.097 2.077 5.187 1.00 91.38 93 LEU A C 1
ATOM 751 O O . LEU A 1 93 ? 5.134 2.116 5.950 1.00 91.38 93 LEU A O 1
ATOM 755 N N . LEU A 1 94 ? 6.423 0.974 4.508 1.00 92.06 94 LEU A N 1
ATOM 756 C CA . LEU A 1 94 ? 5.676 -0.281 4.636 1.00 92.06 94 LEU A CA 1
ATOM 757 C C . LEU A 1 94 ? 5.757 -0.848 6.057 1.00 92.06 94 LEU A C 1
ATOM 759 O O . LEU A 1 94 ? 4.749 -1.306 6.588 1.00 92.06 94 LEU A O 1
ATOM 763 N N . GLU A 1 95 ? 6.929 -0.778 6.688 1.00 92.62 95 GLU A N 1
ATOM 764 C CA . GLU A 1 95 ? 7.096 -1.200 8.080 1.00 92.62 95 GLU A CA 1
ATOM 765 C C . GLU A 1 95 ? 6.278 -0.327 9.041 1.00 92.62 95 GLU A C 1
ATOM 767 O O . GLU A 1 95 ? 5.648 -0.834 9.964 1.00 92.62 95 GLU A O 1
ATOM 772 N N . PHE A 1 96 ? 6.234 0.988 8.812 1.00 93.06 96 PHE A N 1
ATOM 773 C CA . PHE A 1 96 ? 5.384 1.887 9.589 1.00 93.06 96 PHE A CA 1
ATOM 774 C C . PHE A 1 96 ? 3.901 1.520 9.469 1.00 93.06 96 PHE A C 1
ATOM 776 O O . PHE A 1 96 ? 3.229 1.394 10.491 1.00 93.06 96 PHE A O 1
ATOM 783 N N . LEU A 1 97 ? 3.403 1.310 8.246 1.00 92.75 97 LEU A N 1
ATOM 784 C CA . LEU A 1 97 ? 2.007 0.927 8.030 1.00 92.75 97 LEU A CA 1
ATOM 785 C C . LEU A 1 97 ? 1.679 -0.388 8.740 1.00 92.75 97 LEU A C 1
ATOM 787 O O . LEU A 1 97 ? 0.656 -0.474 9.409 1.00 92.75 97 LEU A O 1
ATOM 791 N N . LYS A 1 98 ? 2.575 -1.377 8.675 1.00 93.50 98 LYS A N 1
ATOM 792 C CA . LYS A 1 98 ? 2.418 -2.645 9.394 1.00 93.50 98 LYS A CA 1
ATOM 793 C C . LYS A 1 98 ? 2.292 -2.444 10.908 1.00 93.50 98 LYS A C 1
ATOM 795 O O . LYS A 1 98 ? 1.395 -3.007 11.529 1.00 93.50 98 LYS A O 1
ATOM 800 N N . ILE A 1 99 ? 3.163 -1.626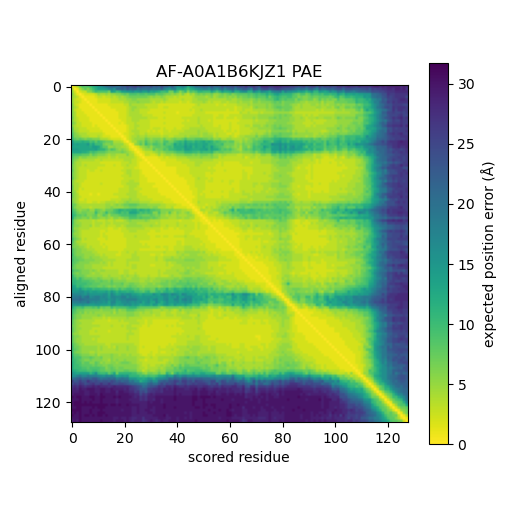 11.502 1.00 92.69 99 ILE A N 1
ATOM 801 C CA . ILE A 1 99 ? 3.113 -1.309 12.939 1.00 92.69 99 ILE A CA 1
ATOM 802 C C . ILE A 1 99 ? 1.780 -0.649 13.306 1.00 92.69 99 ILE A C 1
ATOM 804 O O . ILE A 1 99 ? 1.207 -0.971 14.347 1.00 92.69 99 ILE A O 1
ATOM 808 N N . GLU A 1 100 ? 1.285 0.258 12.465 1.00 91.50 100 GLU A N 1
ATOM 809 C CA . GLU A 1 100 ? 0.012 0.945 12.685 1.00 91.50 100 GLU A CA 1
ATOM 810 C C . GLU A 1 100 ? -1.177 -0.031 12.613 1.00 91.50 100 GLU A C 1
ATOM 812 O O . GLU A 1 100 ? -2.062 0.024 13.466 1.00 91.50 100 GLU A O 1
ATOM 817 N N . VAL A 1 101 ? -1.156 -0.997 11.683 1.00 92.12 101 VAL A N 1
ATOM 818 C CA . VAL A 1 101 ? -2.146 -2.090 11.630 1.00 92.12 101 VAL A CA 1
ATOM 819 C C . VAL A 1 101 ? -2.127 -2.916 12.916 1.00 92.12 101 VAL A C 1
ATOM 821 O O . VAL A 1 101 ? -3.169 -3.104 13.544 1.00 92.12 101 VAL A O 1
ATOM 824 N N . GLU A 1 102 ? -0.949 -3.359 13.364 1.00 92.00 102 GLU A N 1
ATOM 825 C CA . GLU A 1 102 ? -0.822 -4.111 14.618 1.00 92.00 102 GLU A CA 1
ATOM 826 C C . GLU A 1 102 ? -1.286 -3.289 15.834 1.00 92.00 102 GLU A C 1
ATOM 828 O O . GLU A 1 102 ? -1.842 -3.830 16.794 1.00 92.00 102 GLU A O 1
ATOM 833 N N . ALA A 1 103 ? -1.046 -1.975 15.834 1.00 89.88 103 ALA A N 1
ATOM 834 C CA . ALA A 1 103 ? -1.517 -1.079 16.882 1.00 89.88 103 ALA A CA 1
ATOM 835 C C . ALA A 1 103 ? -3.050 -0.983 16.889 1.00 89.88 103 ALA A C 1
ATOM 837 O O . ALA A 1 103 ? -3.656 -1.089 17.960 1.00 89.88 103 ALA A O 1
ATOM 838 N N . GLU A 1 104 ? -3.681 -0.859 15.718 1.00 88.19 104 GLU A N 1
ATOM 839 C CA . GLU A 1 104 ? -5.138 -0.853 15.567 1.00 88.19 104 GLU A CA 1
ATOM 840 C C . GLU A 1 104 ? -5.757 -2.165 16.083 1.00 88.19 104 GLU A C 1
ATOM 842 O O . GLU A 1 104 ? -6.732 -2.149 16.837 1.00 88.19 104 GLU A O 1
ATOM 847 N N . GLU A 1 105 ? -5.155 -3.312 15.763 1.00 88.44 105 GLU A N 1
ATOM 848 C CA . GLU A 1 105 ? -5.583 -4.621 16.271 1.00 88.44 105 GLU A CA 1
ATOM 849 C C . GLU A 1 105 ? -5.436 -4.742 17.793 1.00 88.44 105 GLU A C 1
ATOM 851 O O . GLU A 1 105 ? -6.353 -5.202 18.481 1.00 88.44 105 GLU A O 1
ATOM 856 N N . ARG A 1 106 ? -4.316 -4.274 18.362 1.00 89.00 106 ARG A N 1
ATOM 857 C CA . ARG A 1 106 ? -4.115 -4.240 19.823 1.00 89.00 106 ARG A CA 1
ATOM 858 C C . ARG A 1 106 ? -5.149 -3.352 20.516 1.00 89.00 106 ARG A C 1
ATOM 860 O O . ARG A 1 106 ? -5.614 -3.699 21.606 1.00 89.00 106 ARG A O 1
ATOM 867 N N . LEU A 1 107 ? -5.524 -2.228 19.905 1.00 88.12 107 LEU A N 1
ATOM 868 C CA . LEU A 1 107 ? -6.583 -1.355 20.411 1.00 88.12 107 LEU A CA 1
ATOM 869 C C . LEU A 1 107 ? -7.949 -2.042 20.347 1.00 88.12 107 LEU A C 1
ATOM 871 O O . LEU A 1 107 ? -8.658 -2.034 21.351 1.00 88.12 107 LEU A O 1
ATOM 875 N N . LYS A 1 108 ? -8.286 -2.710 19.235 1.00 87.19 108 LYS A N 1
ATOM 876 C CA . LYS A 1 108 ? -9.514 -3.520 19.112 1.00 87.19 108 LYS A CA 1
ATOM 877 C C . LYS A 1 108 ? -9.592 -4.586 20.206 1.00 87.19 108 LYS A C 1
ATOM 879 O O . LYS A 1 108 ? -10.616 -4.708 20.873 1.00 87.19 108 LYS A O 1
ATOM 884 N N . LEU A 1 109 ? -8.492 -5.297 20.466 1.00 85.56 109 LEU A N 1
ATOM 885 C CA . LEU A 1 109 ? -8.413 -6.279 21.551 1.00 85.56 109 LEU A CA 1
ATOM 886 C C . LEU A 1 109 ? -8.607 -5.649 22.936 1.00 85.56 109 LEU A C 1
ATOM 888 O O . LEU A 1 109 ? -9.254 -6.255 23.787 1.00 85.56 109 LEU A O 1
ATOM 892 N N . ARG A 1 110 ? -8.062 -4.453 23.190 1.00 80.50 110 ARG A N 1
ATOM 893 C CA . ARG A 1 110 ? -8.272 -3.733 24.458 1.00 80.50 110 ARG A CA 1
ATOM 894 C C . ARG A 1 110 ? -9.734 -3.316 24.625 1.00 80.50 110 ARG A C 1
ATOM 896 O O . ARG A 1 110 ? -10.296 -3.548 25.690 1.00 80.50 110 ARG A O 1
ATOM 903 N N . SER A 1 111 ? -10.336 -2.741 23.587 1.00 75.75 111 SER A N 1
ATOM 904 C CA . SER A 1 111 ? -11.733 -2.296 23.601 1.00 75.75 111 SER A CA 1
ATOM 905 C C . SER A 1 111 ? -12.698 -3.466 23.807 1.00 75.75 111 SER A C 1
ATOM 907 O O . SER A 1 111 ? -13.587 -3.379 24.649 1.00 75.75 111 SER A O 1
ATOM 909 N N . ASN A 1 112 ? -12.470 -4.603 23.140 1.00 66.25 112 ASN A N 1
ATOM 910 C CA . ASN A 1 112 ? -13.285 -5.807 23.332 1.00 66.25 112 ASN A CA 1
ATOM 911 C C . ASN A 1 112 ? -13.120 -6.447 24.718 1.00 66.25 112 ASN A C 1
ATOM 913 O O . ASN A 1 112 ? -14.029 -7.124 25.184 1.00 66.25 112 ASN A O 1
ATOM 917 N N . LYS A 1 113 ? -11.980 -6.252 25.391 1.00 58.12 113 LYS A N 1
ATOM 918 C CA . LYS A 1 113 ? -11.728 -6.807 26.732 1.00 58.12 113 LYS A CA 1
ATOM 919 C C . LYS A 1 113 ? -12.363 -6.004 27.869 1.00 58.12 113 LYS A C 1
ATOM 921 O O . LYS A 1 113 ? -12.343 -6.473 29.000 1.00 58.12 113 LYS A O 1
ATOM 926 N N . PHE A 1 114 ? -12.904 -4.819 27.588 1.00 57.94 114 PHE A N 1
ATOM 927 C CA . PHE A 1 114 ? -13.517 -3.949 28.597 1.00 57.94 114 PHE A CA 1
ATOM 928 C C . PHE A 1 114 ? -15.022 -3.715 28.370 1.00 57.94 114 PHE A C 1
ATOM 930 O O . PHE A 1 114 ? -15.668 -3.044 29.166 1.00 57.94 114 PHE A O 1
ATOM 937 N N . GLY A 1 115 ? -15.597 -4.269 27.298 1.00 58.53 115 GLY A N 1
ATOM 938 C CA . GLY A 1 115 ? -16.973 -4.015 26.872 1.00 58.53 115 GLY A CA 1
ATOM 939 C C . GLY A 1 115 ? -17.885 -5.236 26.929 1.00 58.53 115 GLY A C 1
ATOM 940 O O . GLY A 1 115 ? -18.451 -5.588 25.904 1.00 58.53 115 GLY A O 1
ATOM 941 N N . SER A 1 116 ? -18.024 -5.871 28.096 1.00 53.91 116 SER A N 1
ATOM 942 C CA . SER A 1 116 ? -19.207 -6.677 28.451 1.00 53.91 116 SER A CA 1
ATOM 943 C C . SER A 1 116 ? -19.096 -7.194 29.886 1.00 53.91 116 SER A C 1
ATOM 945 O O . SER A 1 116 ? -18.748 -8.347 30.106 1.00 53.91 116 SER A O 1
ATOM 947 N N . ASP A 1 117 ? -19.396 -6.324 30.850 1.00 51.03 117 ASP A N 1
ATOM 948 C CA . ASP A 1 117 ? -19.920 -6.728 32.161 1.00 51.03 117 ASP A CA 1
ATOM 949 C C . ASP A 1 117 ? -20.809 -5.603 32.731 1.00 51.03 117 ASP A C 1
ATOM 951 O O . ASP A 1 117 ? -20.607 -5.069 33.814 1.00 51.03 117 ASP A O 1
ATOM 955 N N . GLU A 1 118 ? -21.827 -5.211 31.960 1.00 50.56 118 GLU A N 1
ATOM 956 C CA . GLU A 1 118 ? -23.002 -4.507 32.490 1.00 50.56 118 GLU A CA 1
ATOM 957 C C . GLU A 1 118 ? -24.231 -5.408 32.337 1.00 50.56 118 GLU A C 1
ATOM 959 O O . GLU A 1 118 ? -25.137 -5.140 31.556 1.00 50.56 118 GLU A O 1
ATOM 964 N N . ASN A 1 119 ? -24.236 -6.535 33.055 1.00 47.72 119 ASN A N 1
ATOM 965 C CA . ASN A 1 119 ? -25.457 -7.246 33.448 1.00 47.72 119 ASN A CA 1
ATOM 966 C C . ASN A 1 119 ? -25.181 -8.193 34.628 1.00 47.72 119 ASN A C 1
ATOM 968 O O . ASN A 1 119 ? -25.340 -9.405 34.536 1.00 47.72 119 ASN A O 1
ATOM 972 N N . CYS A 1 120 ? -24.796 -7.638 35.779 1.00 41.78 120 CYS A N 1
ATOM 973 C CA . CYS A 1 120 ? -24.956 -8.343 37.054 1.00 41.78 120 CYS A CA 1
ATOM 974 C C . CYS A 1 120 ? -25.328 -7.383 38.191 1.00 41.78 120 CYS A C 1
ATOM 976 O O . CYS A 1 120 ? -24.719 -7.368 39.251 1.00 41.78 120 CYS A O 1
ATOM 978 N N . VAL A 1 121 ? -26.352 -6.552 37.980 1.00 51.47 121 VAL A N 1
ATOM 979 C CA . VAL A 1 121 ? -27.117 -5.969 39.091 1.00 51.47 121 VAL A CA 1
ATOM 980 C C . VAL A 1 121 ? -28.578 -5.900 38.666 1.00 51.47 121 VAL A C 1
ATOM 982 O O . VAL A 1 121 ? -28.971 -4.957 37.984 1.00 51.47 121 VAL A O 1
ATOM 985 N N . LYS A 1 122 ? -29.369 -6.909 39.057 1.00 51.03 122 LYS A N 1
ATOM 986 C CA . LYS A 1 122 ? -30.777 -6.815 39.508 1.00 51.03 122 LYS A CA 1
ATOM 987 C C . LYS A 1 122 ? -31.408 -8.209 39.538 1.00 51.03 122 LYS A C 1
ATOM 989 O O . LYS A 1 122 ? -31.887 -8.681 38.518 1.00 51.03 122 LYS A O 1
ATOM 994 N N . GLN A 1 123 ? -31.424 -8.787 40.739 1.00 49.97 123 GLN A N 1
ATOM 995 C CA . GLN A 1 123 ? -32.251 -9.879 41.292 1.00 49.97 123 GLN A CA 1
ATOM 996 C C . GLN A 1 123 ? -31.288 -10.724 42.146 1.00 49.97 123 GLN A C 1
ATOM 998 O O . GLN A 1 123 ? -30.364 -11.313 41.619 1.00 49.97 123 GLN A O 1
ATOM 1003 N N . ALA A 1 124 ? -31.339 -10.750 43.472 1.00 48.81 124 ALA A N 1
ATOM 1004 C CA . ALA A 1 124 ? -32.508 -10.765 44.320 1.00 48.81 124 ALA A CA 1
ATOM 1005 C C . ALA A 1 124 ? -32.238 -10.016 45.629 1.00 48.81 124 ALA A C 1
ATOM 1007 O O . ALA A 1 124 ? -31.327 -10.338 46.385 1.00 48.81 124 ALA A O 1
ATOM 1008 N N . SER A 1 125 ? -33.089 -9.044 45.920 1.00 49.00 125 SER A N 1
ATOM 1009 C CA . SER A 1 125 ? -33.427 -8.728 47.297 1.00 49.00 125 SER A CA 1
ATOM 1010 C C . SER A 1 125 ? -34.888 -8.327 47.298 1.00 49.00 125 SER A C 1
ATOM 1012 O O . SER A 1 125 ? -35.245 -7.281 46.755 1.00 49.00 125 SER A O 1
ATOM 1014 N N . LYS A 1 126 ? -35.741 -9.195 47.840 1.00 42.66 126 LYS A N 1
ATOM 1015 C CA . LYS A 1 126 ? -36.896 -8.753 48.612 1.00 42.66 126 LYS A CA 1
ATOM 1016 C C . LYS A 1 126 ? -37.225 -9.788 49.693 1.00 42.66 126 LYS A C 1
ATOM 1018 O O . LYS A 1 126 ? -37.071 -10.981 49.442 1.00 42.66 126 LYS A O 1
ATOM 1023 N N . PRO A 1 127 ? -37.612 -9.303 50.881 1.00 59.00 127 PRO A N 1
ATOM 1024 C CA . PRO A 1 127 ? -37.769 -10.090 52.093 1.00 59.00 127 PRO A CA 1
ATOM 1025 C C . PRO A 1 127 ? -39.158 -10.729 52.140 1.00 59.00 127 PRO A C 1
ATOM 1027 O O . PRO A 1 127 ? -40.090 -10.173 51.564 1.00 59.00 127 PRO A O 1
ATOM 1030 N N . TYR A 1 128 ? -39.278 -11.859 52.831 1.00 41.59 128 TYR A N 1
ATOM 1031 C CA . TYR A 1 128 ? -40.250 -12.122 53.900 1.00 41.59 128 TYR A CA 1
ATOM 1032 C C . TYR A 1 128 ? -39.881 -13.437 54.585 1.00 41.59 128 TYR A C 1
ATOM 1034 O O . TYR A 1 128 ? -39.537 -14.394 53.856 1.00 41.59 128 TYR A O 1
#

Secondary structure (DSSP, 8-state):
-HHHHHHHHHHHHHHHHHHHT--TT--HHHHHHHHHHHHHHHHHTT--HHHHHHHHHHHHHHHS-HHHHHHHHHHHHHTT--TT-HHHHHHHHHHHHHHHHHHHHHHHHHHHTTS-------------

Radius of gyration: 21.54 Å; Cα contacts (8 Å, |Δi|>4): 73; chains: 1; bounding box: 58×27×77 Å

Foldseek 3Di:
DCPLVVLLVVLVVQLVVLLVPQDLPDDLVVLLVSLCVSQVSCVVSVVNCVVCLVPSQVSSLSSDHPVLNVVVVVVCVVVVPDPPRSSSNSVSSSVSSVVVVVVVVVVVVVVVVVPDDPPDDDDDDDDD

Sequence (128 aa):
FGKDEFSIKYYVCELLTLVLKREENLSVTFLYDKLEVQLRALDSLGVTKDKYAAILFPLVESAIPEPIFKVWERHRVVKNASTKDADSCLSQLLEFLKIEVEAEERLKLRSNKFGSDENCVKQASKPY

pLDDT: mean 82.53, std 13.99, range [41.59, 93.94]

Organism: NCBI:txid36148

Solvent-accessible surface area (backbone atoms only — not comparable to full-atom values): 7508 Å² total; per-residue (Å²): 130,65,69,60,58,54,48,47,51,48,40,52,50,50,50,51,45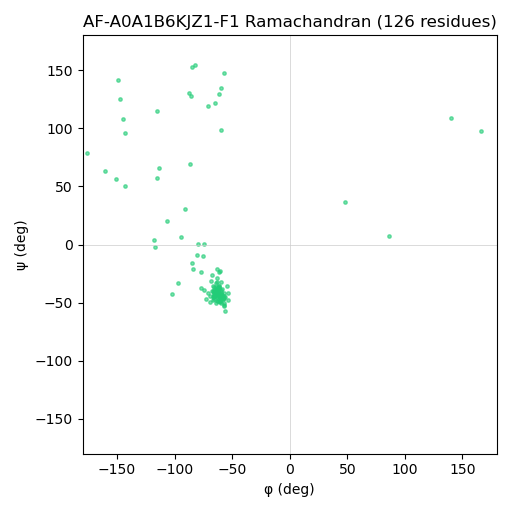,43,34,72,64,56,46,84,79,62,53,62,52,62,52,45,55,51,51,51,54,38,51,54,54,32,37,76,73,69,56,33,51,93,82,38,14,83,58,50,30,61,49,56,61,52,36,50,34,67,77,59,44,57,52,50,52,54,51,40,61,76,66,67,60,62,83,86,41,40,44,62,45,40,52,52,50,54,52,48,47,51,53,51,34,54,48,52,52,53,49,52,55,53,55,63,73,71,68,83,83,90,82,85,84,91,84,86,86,82,91,133

Mean predicted aligned error: 9.49 Å